Protein AF-A0A2T0Q781-F1 (afdb_monomer)

Foldseek 3Di:
DPPVVVVVVVVVVCVVVVVLVCLVVDQWDFDPVCVVPVDPPDQDVQVRNPRIDGDPNVVVVVVVVVVVVVVVD

Structure (mmCIF, N/CA/C/O backbone):
data_AF-A0A2T0Q781-F1
#
_entry.id   AF-A0A2T0Q781-F1
#
loop_
_atom_site.group_PDB
_atom_site.id
_atom_site.type_symbol
_atom_site.label_atom_id
_atom_site.label_alt_id
_atom_site.label_comp_id
_atom_site.label_asym_id
_atom_site.label_entity_id
_atom_site.label_seq_id
_atom_site.pdbx_PDB_ins_code
_atom_site.Cartn_x
_atom_site.Cartn_y
_atom_site.Cartn_z
_atom_site.occupancy
_atom_site.B_iso_or_equiv
_atom_site.auth_seq_id
_atom_site.auth_comp_id
_atom_site.auth_asym_id
_atom_site.auth_atom_id
_atom_site.pdbx_PDB_model_num
ATOM 1 N N . MET A 1 1 ? 19.942 -2.879 -28.960 1.00 69.12 1 MET A N 1
ATOM 2 C CA . MET A 1 1 ? 19.407 -3.104 -27.600 1.00 69.12 1 MET A CA 1
ATOM 3 C C . MET A 1 1 ? 19.803 -1.887 -26.787 1.00 69.12 1 MET A C 1
ATOM 5 O O . MET A 1 1 ? 20.961 -1.804 -26.401 1.00 69.12 1 MET A O 1
ATOM 9 N N . ASP A 1 2 ? 18.920 -0.904 -26.626 1.00 90.00 2 ASP A N 1
ATOM 10 C CA . ASP A 1 2 ? 19.278 0.341 -25.942 1.00 9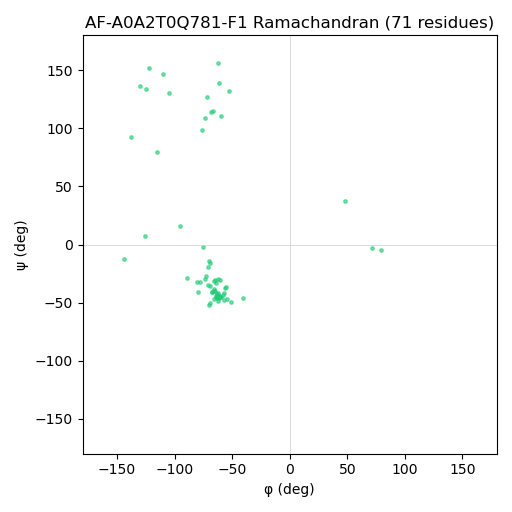0.00 2 ASP A CA 1
ATOM 11 C C . ASP A 1 2 ? 19.519 0.078 -24.449 1.00 90.00 2 ASP A C 1
ATOM 13 O O . ASP A 1 2 ? 18.579 -0.279 -23.731 1.00 90.00 2 ASP A O 1
ATOM 17 N N . PRO A 1 3 ? 20.758 0.235 -23.948 1.00 90.56 3 PRO A N 1
ATOM 18 C CA . PRO A 1 3 ? 21.095 -0.104 -22.566 1.00 90.56 3 PRO A CA 1
ATOM 19 C C . PRO A 1 3 ? 20.269 0.710 -21.559 1.00 90.56 3 PRO A C 1
ATOM 21 O O . PRO A 1 3 ? 19.895 0.201 -20.503 1.00 90.56 3 PRO A O 1
ATOM 24 N N . PHE A 1 4 ? 19.895 1.939 -21.921 1.00 95.00 4 PHE A N 1
ATOM 25 C CA . PHE A 1 4 ? 19.006 2.791 -21.132 1.00 95.00 4 PHE A CA 1
ATOM 26 C C . PHE A 1 4 ? 17.579 2.243 -21.027 1.00 95.00 4 PHE A C 1
ATOM 28 O O . PHE A 1 4 ? 16.977 2.318 -19.957 1.00 95.00 4 PHE A O 1
ATOM 35 N N . ALA A 1 5 ? 17.043 1.658 -22.101 1.00 95.88 5 ALA A N 1
ATOM 36 C CA . ALA A 1 5 ? 15.701 1.080 -22.089 1.00 95.88 5 ALA A CA 1
ATOM 37 C C . ALA A 1 5 ? 15.637 -0.154 -21.178 1.00 95.88 5 ALA A C 1
ATOM 39 O O . ALA A 1 5 ? 14.692 -0.302 -20.403 1.00 95.88 5 ALA A O 1
ATOM 40 N N . LEU A 1 6 ? 16.670 -1.002 -21.215 1.00 96.25 6 LEU A N 1
ATOM 41 C CA . LEU A 1 6 ? 16.777 -2.168 -20.333 1.00 96.25 6 LEU A CA 1
ATOM 42 C C . LEU A 1 6 ? 16.897 -1.762 -18.860 1.00 96.25 6 LEU A C 1
ATOM 44 O O . LEU A 1 6 ? 16.202 -2.322 -18.014 1.00 96.25 6 LEU A O 1
ATOM 48 N N . LEU A 1 7 ? 17.727 -0.759 -18.557 1.00 96.81 7 LEU A N 1
ATOM 49 C CA . LEU A 1 7 ? 17.855 -0.203 -17.207 1.00 96.81 7 LEU A CA 1
ATOM 50 C C . LEU A 1 7 ? 16.528 0.360 -16.688 1.00 96.81 7 LEU A C 1
ATOM 52 O O . LEU A 1 7 ? 16.135 0.066 -15.558 1.00 96.81 7 LEU A O 1
ATOM 56 N N . LEU A 1 8 ? 15.811 1.123 -17.517 1.00 97.19 8 LEU A N 1
ATOM 57 C CA . LEU A 1 8 ? 14.512 1.683 -17.152 1.00 97.19 8 LEU A CA 1
ATOM 58 C C . LEU A 1 8 ? 13.475 0.583 -16.886 1.00 97.19 8 LEU A C 1
ATOM 60 O O . LEU A 1 8 ? 12.774 0.626 -15.873 1.00 97.19 8 LEU A O 1
ATOM 64 N N . ALA A 1 9 ? 13.401 -0.424 -17.760 1.00 97.00 9 ALA A N 1
ATOM 65 C CA . ALA A 1 9 ? 12.492 -1.553 -17.595 1.00 97.00 9 ALA A CA 1
ATOM 66 C C . ALA A 1 9 ? 12.797 -2.349 -16.315 1.00 97.00 9 ALA A C 1
ATOM 68 O O . ALA A 1 9 ? 11.882 -2.666 -15.553 1.00 97.00 9 ALA A O 1
ATOM 69 N N . ALA A 1 10 ? 14.076 -2.616 -16.035 1.00 97.12 10 ALA A N 1
ATOM 70 C CA . ALA A 1 10 ? 14.503 -3.306 -14.821 1.00 97.12 10 ALA A CA 1
ATOM 71 C C . ALA A 1 10 ? 14.162 -2.506 -13.553 1.00 97.12 10 ALA A C 1
ATOM 73 O O . ALA A 1 10 ? 13.654 -3.078 -12.588 1.00 97.12 10 ALA A O 1
ATOM 74 N N . ALA A 1 11 ? 14.370 -1.186 -13.558 1.00 97.19 11 ALA A N 1
ATOM 75 C CA . ALA A 1 11 ? 14.021 -0.321 -12.432 1.00 97.19 11 ALA A CA 1
ATOM 76 C C . ALA A 1 11 ? 12.506 -0.312 -12.163 1.00 97.19 11 ALA A C 1
ATOM 78 O O . ALA A 1 11 ? 12.072 -0.478 -11.021 1.00 97.19 11 ALA A O 1
ATOM 79 N N . LEU A 1 12 ? 11.689 -0.186 -13.214 1.00 97.56 12 LEU A N 1
ATOM 80 C CA . LEU A 1 12 ? 10.228 -0.252 -13.112 1.00 97.56 12 LEU A CA 1
ATOM 81 C C . LEU A 1 12 ? 9.755 -1.610 -12.584 1.00 97.56 12 LEU A C 1
ATOM 83 O O . LEU A 1 12 ? 8.900 -1.663 -11.695 1.00 97.56 12 LEU A O 1
ATOM 87 N N . ALA A 1 13 ? 10.328 -2.703 -13.090 1.00 96.56 13 ALA A N 1
ATOM 88 C CA . ALA A 1 13 ? 10.030 -4.047 -12.615 1.00 96.56 13 ALA A CA 1
ATOM 89 C C . ALA A 1 13 ? 10.396 -4.208 -11.133 1.00 96.56 13 ALA A C 1
ATOM 91 O O . ALA A 1 13 ? 9.569 -4.677 -10.354 1.00 96.56 13 ALA A O 1
ATOM 92 N N . ALA A 1 14 ? 11.580 -3.752 -10.715 1.00 97.19 14 ALA A N 1
ATOM 93 C CA . ALA A 1 14 ? 12.021 -3.824 -9.325 1.00 97.19 14 ALA A CA 1
ATOM 94 C C . ALA A 1 14 ? 11.084 -3.053 -8.380 1.00 97.19 14 ALA A C 1
ATOM 96 O O . ALA A 1 14 ? 10.668 -3.593 -7.354 1.00 97.19 14 ALA A O 1
ATOM 97 N N . VAL A 1 15 ? 10.683 -1.828 -8.741 1.00 96.19 15 VAL A N 1
ATOM 98 C CA . VAL A 1 15 ? 9.730 -1.029 -7.947 1.00 96.19 15 VAL A CA 1
ATOM 99 C C . VAL A 1 15 ? 8.364 -1.714 -7.872 1.00 96.19 15 VAL A C 1
ATOM 101 O O . VAL A 1 15 ? 7.767 -1.798 -6.796 1.00 96.19 15 VAL A O 1
ATOM 104 N N . THR A 1 16 ? 7.879 -2.242 -8.995 1.00 92.75 16 THR A N 1
ATOM 105 C CA . THR A 1 16 ? 6.567 -2.897 -9.080 1.00 92.75 16 THR A CA 1
ATOM 106 C C . THR A 1 16 ? 6.534 -4.182 -8.253 1.00 92.75 16 THR A C 1
ATOM 108 O O . THR A 1 16 ? 5.622 -4.381 -7.448 1.00 92.75 16 THR A O 1
ATOM 111 N N . LEU A 1 17 ? 7.556 -5.029 -8.393 1.00 91.56 17 LEU A N 1
ATOM 112 C CA . LEU A 1 17 ? 7.692 -6.276 -7.642 1.00 91.56 17 LEU A CA 1
ATOM 113 C C . LEU A 1 17 ? 7.929 -6.012 -6.153 1.00 91.56 17 LEU A C 1
ATOM 115 O O . LEU A 1 17 ? 7.311 -6.668 -5.316 1.00 91.56 17 LEU A O 1
ATOM 119 N N . GLY A 1 18 ? 8.744 -5.015 -5.803 1.00 90.94 18 GLY A N 1
ATOM 120 C CA . GLY A 1 18 ? 8.958 -4.607 -4.415 1.00 90.94 18 GLY A CA 1
ATOM 121 C C . GLY A 1 18 ? 7.665 -4.131 -3.751 1.00 90.94 18 GLY A C 1
ATOM 122 O O . GLY A 1 18 ? 7.326 -4.564 -2.648 1.00 90.94 18 GLY A O 1
ATOM 123 N N . TYR A 1 19 ? 6.878 -3.304 -4.445 1.00 85.62 19 TYR A N 1
ATOM 124 C CA . TYR A 1 19 ? 5.567 -2.884 -3.952 1.00 85.62 19 TYR A CA 1
ATOM 125 C C . TYR A 1 19 ? 4.605 -4.069 -3.793 1.00 85.62 19 TYR A C 1
ATOM 127 O O . TYR A 1 19 ? 3.893 -4.150 -2.786 1.00 85.62 19 TYR A O 1
ATOM 135 N N . ALA A 1 20 ? 4.600 -5.002 -4.750 1.00 83.19 20 ALA A N 1
ATOM 136 C CA . ALA A 1 20 ? 3.787 -6.212 -4.683 1.00 83.19 20 ALA A CA 1
ATOM 137 C C . ALA A 1 20 ? 4.176 -7.096 -3.484 1.00 83.19 20 ALA A C 1
ATOM 139 O O . ALA A 1 20 ? 3.289 -7.522 -2.742 1.00 83.19 20 ALA A O 1
ATOM 140 N N . ALA A 1 21 ? 5.476 -7.287 -3.235 1.00 85.38 21 ALA A N 1
ATOM 141 C CA . ALA A 1 21 ? 6.002 -8.058 -2.109 1.00 85.38 21 ALA A CA 1
ATOM 142 C C . ALA A 1 21 ? 5.640 -7.434 -0.750 1.00 85.38 21 ALA A C 1
A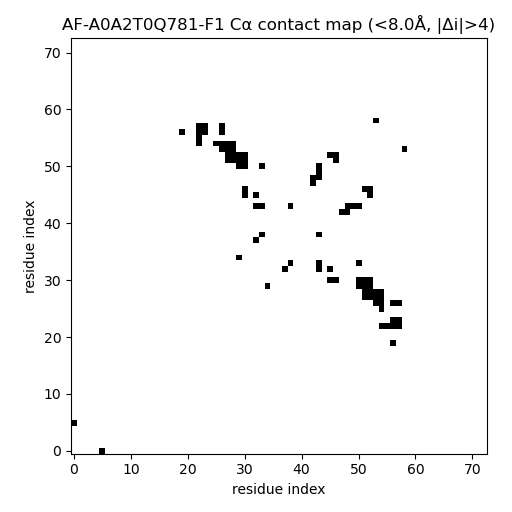TOM 144 O O . ALA A 1 21 ? 5.183 -8.121 0.162 1.00 85.38 21 ALA A O 1
ATOM 145 N N . VAL A 1 22 ? 5.756 -6.110 -0.603 1.00 84.12 22 VAL A N 1
ATOM 146 C CA . VAL A 1 22 ? 5.313 -5.426 0.625 1.00 84.12 22 VAL A CA 1
ATOM 147 C C . VAL A 1 22 ? 3.796 -5.540 0.793 1.00 84.12 22 VAL A C 1
ATOM 149 O O . VAL A 1 22 ? 3.298 -5.730 1.904 1.00 84.12 22 VAL A O 1
ATOM 152 N N . CYS A 1 23 ? 3.035 -5.421 -0.299 1.00 81.06 23 CYS A N 1
ATOM 153 C CA . CYS A 1 23 ? 1.585 -5.569 -0.255 1.00 81.06 23 CYS A CA 1
ATOM 154 C C . CYS A 1 23 ? 1.137 -6.983 0.117 1.00 81.06 23 CYS A C 1
ATOM 156 O O . CYS A 1 23 ? 0.084 -7.097 0.742 1.00 81.06 23 CYS A O 1
ATOM 158 N N . SER A 1 24 ? 1.892 -8.025 -0.239 1.00 77.56 24 SER A N 1
ATOM 159 C CA . SER A 1 24 ? 1.594 -9.405 0.152 1.00 77.56 24 SER A CA 1
ATOM 160 C C . SER A 1 24 ? 2.036 -9.707 1.587 1.00 77.56 24 SER A C 1
ATOM 162 O O . SER A 1 24 ? 1.258 -10.302 2.331 1.00 77.56 24 SER A O 1
ATOM 164 N N . ALA A 1 25 ? 3.205 -9.229 2.025 1.00 81.31 25 ALA A N 1
ATOM 165 C CA . ALA A 1 25 ? 3.710 -9.462 3.381 1.00 81.31 25 ALA A CA 1
ATOM 166 C C . ALA A 1 25 ? 2.937 -8.691 4.469 1.00 81.31 25 ALA A C 1
ATOM 168 O O . ALA A 1 25 ? 2.741 -9.201 5.570 1.00 81.31 25 ALA A O 1
ATOM 169 N N . ALA A 1 26 ? 2.465 -7.472 4.173 1.00 81.44 26 ALA A N 1
ATOM 170 C CA . ALA A 1 26 ? 1.760 -6.609 5.125 1.00 81.44 26 ALA A CA 1
ATOM 171 C C . ALA A 1 26 ? 0.294 -6.363 4.703 1.00 81.44 26 ALA A C 1
ATOM 173 O O . ALA A 1 26 ? -0.024 -5.292 4.169 1.00 81.44 26 ALA A O 1
ATOM 174 N N . PRO A 1 27 ? -0.629 -7.314 4.958 1.00 78.38 27 PRO A N 1
ATOM 175 C CA . PRO A 1 27 ? -2.032 -7.213 4.547 1.00 78.38 27 PRO A CA 1
ATOM 176 C C . PRO A 1 27 ? -2.747 -5.972 5.060 1.00 78.38 27 PRO A C 1
ATOM 178 O O . PRO A 1 27 ? -3.580 -5.389 4.359 1.00 78.38 27 PRO A O 1
ATOM 181 N N . PHE A 1 28 ? -2.434 -5.567 6.285 1.00 85.25 28 PHE A N 1
ATOM 182 C CA . PHE A 1 28 ? -3.172 -4.544 7.002 1.00 85.25 28 PHE A CA 1
ATOM 183 C C . PHE A 1 28 ? -2.395 -3.229 7.022 1.00 85.25 28 PHE A C 1
ATOM 185 O O . PHE A 1 28 ? -1.216 -3.171 7.360 1.00 85.25 28 PHE A O 1
ATOM 192 N N . ALA A 1 29 ? -3.073 -2.149 6.655 1.00 85.25 29 ALA A N 1
ATOM 193 C CA . ALA A 1 29 ? -2.616 -0.784 6.847 1.00 85.25 29 ALA A CA 1
ATOM 194 C C . ALA A 1 29 ? -3.478 -0.106 7.924 1.00 85.25 29 ALA A C 1
ATOM 196 O O . ALA A 1 29 ? -4.679 -0.375 7.995 1.00 85.25 29 ALA A O 1
ATOM 197 N N . PRO A 1 30 ? -2.924 0.802 8.741 1.00 87.25 30 PRO A N 1
ATOM 198 C CA . PRO A 1 30 ? -3.711 1.530 9.727 1.00 87.25 30 PRO A CA 1
ATOM 199 C C . PRO A 1 30 ? -4.801 2.366 9.047 1.00 87.25 30 PRO A C 1
ATOM 201 O O . PRO A 1 30 ? -4.590 3.004 8.008 1.00 87.25 30 PRO A O 1
ATOM 204 N N . CYS A 1 31 ? -5.995 2.378 9.638 1.00 87.56 31 CYS A N 1
ATOM 205 C CA . CYS A 1 31 ? -7.097 3.179 9.130 1.00 87.56 31 CYS A CA 1
ATOM 206 C C . CYS A 1 31 ? -6.774 4.672 9.287 1.00 87.56 31 CYS A C 1
ATOM 208 O O . CYS A 1 31 ? -6.694 5.189 10.402 1.00 87.56 31 CYS A O 1
ATOM 210 N N . ARG A 1 32 ? -6.637 5.391 8.163 1.00 85.62 32 ARG A N 1
ATOM 211 C CA . ARG A 1 32 ? -6.321 6.833 8.160 1.00 85.62 32 ARG A CA 1
ATOM 212 C C . ARG A 1 32 ? -7.314 7.660 8.986 1.00 85.62 32 ARG A C 1
ATOM 214 O O . ARG A 1 32 ? -6.897 8.580 9.675 1.00 85.62 32 ARG A O 1
ATOM 221 N N . ALA A 1 33 ? -8.598 7.293 8.961 1.00 81.69 33 ALA A N 1
ATOM 222 C CA . ALA A 1 33 ? -9.647 7.970 9.725 1.00 81.69 33 ALA A CA 1
ATOM 223 C C . ALA A 1 33 ? -9.522 7.748 11.244 1.00 81.69 33 ALA A C 1
ATOM 225 O O . ALA A 1 33 ? -9.792 8.658 12.022 1.00 81.69 33 ALA A O 1
ATOM 226 N N . CYS A 1 34 ? -9.087 6.557 11.668 1.00 84.62 34 CYS A N 1
ATOM 227 C CA . CYS A 1 34 ? -8.826 6.260 13.080 1.00 84.62 34 CYS A CA 1
ATOM 228 C C . CYS A 1 34 ? -7.542 6.927 13.579 1.00 84.62 34 CYS A C 1
ATOM 230 O O . CYS A 1 34 ? -7.463 7.261 14.756 1.00 84.62 34 CYS A O 1
ATOM 232 N N . ARG A 1 35 ? -6.556 7.131 12.693 1.00 81.81 35 ARG A N 1
ATOM 233 C CA . ARG A 1 35 ? -5.265 7.739 13.040 1.00 81.81 35 ARG A CA 1
ATOM 234 C C . ARG A 1 35 ? -5.400 9.203 13.458 1.00 81.81 35 ARG A C 1
ATOM 236 O O . ARG A 1 35 ? -4.724 9.626 14.383 1.00 81.81 35 ARG A O 1
ATOM 243 N N . THR A 1 36 ? -6.251 9.971 12.779 1.00 77.56 36 THR A N 1
ATOM 244 C CA . THR A 1 36 ? -6.432 11.409 13.047 1.00 77.56 36 THR A CA 1
ATOM 245 C C . THR A 1 36 ? -7.500 11.704 14.094 1.00 77.56 36 THR A C 1
ATOM 247 O O . THR A 1 36 ? -7.409 12.712 14.787 1.00 77.56 36 THR A O 1
ATOM 250 N N . LYS A 1 37 ? -8.517 10.847 14.231 1.00 72.81 37 LYS A N 1
ATOM 251 C CA . LYS A 1 37 ? -9.550 10.969 15.268 1.00 72.81 37 LYS A CA 1
ATOM 252 C C . LYS A 1 37 ? -9.850 9.592 15.864 1.00 72.81 37 LYS A C 1
ATOM 254 O O . LYS A 1 37 ? -10.727 8.897 15.340 1.00 72.81 37 LYS A O 1
ATOM 259 N N . PRO A 1 38 ? -9.179 9.189 16.959 1.00 64.88 38 PRO A N 1
ATOM 260 C CA . PRO A 1 38 ? -9.551 7.975 17.674 1.00 64.88 38 PRO A CA 1
ATOM 261 C C . PRO A 1 38 ? -11.000 8.118 18.164 1.00 64.88 38 PRO A C 1
ATOM 263 O O . PRO A 1 38 ? -11.333 8.969 18.992 1.00 64.88 38 PRO A O 1
ATOM 266 N N . ARG A 1 39 ? -11.914 7.339 17.577 1.00 63.16 39 ARG A N 1
ATOM 267 C CA . ARG A 1 39 ? -13.348 7.398 17.889 1.00 63.16 39 ARG A CA 1
ATOM 268 C C . ARG A 1 39 ? -13.579 6.766 19.267 1.00 63.16 39 ARG A C 1
ATOM 270 O O . ARG A 1 39 ? -13.523 5.553 19.391 1.00 63.16 39 ARG A O 1
ATOM 277 N N . LYS A 1 40 ? -13.898 7.581 20.281 1.00 61.41 40 LYS A N 1
ATOM 278 C CA . LYS A 1 40 ? -14.156 7.126 21.666 1.00 61.41 40 LYS A CA 1
ATOM 279 C C . LYS A 1 40 ? -15.467 6.340 21.874 1.00 61.41 40 LYS A C 1
ATOM 281 O O . LYS A 1 40 ? -15.596 5.691 22.900 1.00 61.41 40 LYS A O 1
ATOM 286 N N . ARG A 1 41 ? -16.465 6.436 20.975 1.00 64.12 41 ARG A N 1
ATOM 287 C CA . ARG A 1 41 ? -17.821 5.870 21.218 1.00 64.12 41 ARG A CA 1
ATOM 288 C C . ARG A 1 41 ? -18.556 5.263 20.011 1.00 64.12 41 ARG A C 1
ATOM 290 O O . ARG A 1 41 ? -19.581 4.626 20.203 1.00 64.12 41 ARG A O 1
ATOM 297 N N . ARG A 1 42 ? -18.096 5.469 18.768 1.00 70.75 42 ARG A N 1
ATOM 298 C CA . ARG A 1 42 ? -18.761 4.935 17.558 1.00 70.75 42 ARG A CA 1
ATOM 299 C C . ARG A 1 42 ? -17.788 4.116 16.725 1.00 70.75 42 ARG A C 1
ATOM 301 O O . ARG A 1 42 ? -16.698 4.607 16.426 1.00 70.75 42 ARG A O 1
ATOM 308 N N . LEU A 1 43 ? -18.232 2.938 16.288 1.00 81.50 43 LEU A N 1
ATOM 309 C CA . LEU A 1 43 ? -17.502 2.080 15.360 1.00 81.50 43 LEU A CA 1
ATOM 310 C C . LEU A 1 43 ? -17.109 2.883 14.109 1.00 81.50 43 LEU A C 1
ATOM 312 O O . LEU A 1 43 ? -17.906 3.639 13.537 1.00 81.50 43 LEU A O 1
ATOM 316 N N . CYS A 1 44 ? -15.847 2.781 13.708 1.00 84.38 44 CYS A N 1
ATOM 317 C CA . CYS A 1 44 ? -15.366 3.464 12.520 1.00 84.38 44 CYS A CA 1
ATOM 318 C C . CYS A 1 44 ? -15.849 2.704 11.280 1.00 84.38 44 CYS A C 1
ATOM 320 O O . CYS A 1 44 ? -15.211 1.736 10.889 1.00 84.38 44 CYS A O 1
ATOM 322 N N . ARG A 1 45 ? -16.943 3.159 10.647 1.00 82.94 45 ARG A N 1
ATOM 323 C CA . ARG A 1 45 ? -17.502 2.568 9.410 1.00 82.94 45 ARG A CA 1
ATOM 324 C C . ARG A 1 45 ? -16.450 2.140 8.366 1.00 82.94 45 ARG A C 1
ATOM 326 O O . ARG A 1 45 ? -16.552 1.031 7.862 1.00 82.94 45 ARG A O 1
ATOM 333 N N . PRO A 1 46 ? -15.421 2.949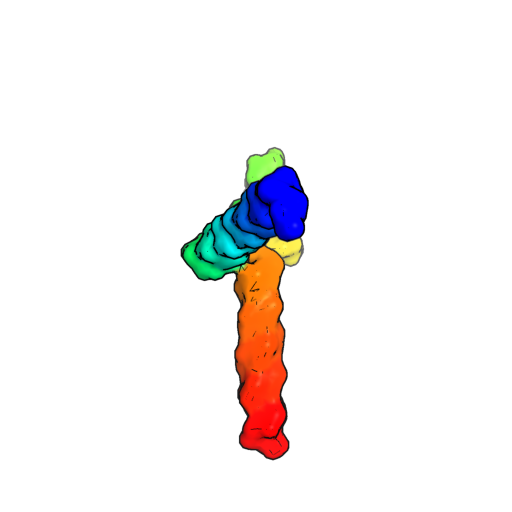 8.034 1.00 80.75 46 PRO A N 1
ATOM 334 C CA . PRO A 1 46 ? -14.461 2.562 6.998 1.00 80.75 46 PRO A CA 1
ATOM 335 C C . PRO A 1 46 ? -13.496 1.411 7.338 1.00 80.75 46 PRO A C 1
ATOM 337 O O . PRO A 1 46 ? -12.833 0.935 6.414 1.00 80.75 46 PRO A O 1
ATOM 340 N N . CYS A 1 47 ? -13.353 1.010 8.603 1.00 86.56 47 CYS A N 1
ATOM 341 C CA . CYS A 1 47 ? -12.592 -0.181 9.022 1.00 86.56 47 CYS A CA 1
ATOM 342 C C . CYS A 1 47 ? -13.419 -1.142 9.890 1.00 86.56 47 CYS A C 1
ATOM 344 O O . CYS A 1 47 ? -12.866 -2.070 10.473 1.00 86.56 47 CYS A O 1
ATOM 346 N N . ASP A 1 48 ? -14.713 -0.870 10.026 1.00 85.75 48 ASP A N 1
ATOM 347 C CA . ASP A 1 48 ? -15.646 -1.567 10.908 1.00 85.75 48 ASP A CA 1
ATOM 348 C C . ASP A 1 48 ? -15.129 -1.757 12.348 1.00 85.75 48 ASP A C 1
ATOM 350 O O . ASP A 1 48 ? -15.292 -2.789 12.983 1.00 85.75 48 ASP A O 1
ATOM 354 N N . GLY A 1 49 ? -14.420 -0.747 12.867 1.00 84.06 49 GLY A N 1
ATOM 355 C CA . GLY A 1 49 ? -13.900 -0.756 14.241 1.00 84.06 49 GLY A CA 1
ATOM 356 C C . GLY A 1 49 ? -12.620 -1.559 14.475 1.00 84.06 49 GLY A C 1
ATOM 357 O O . GLY A 1 49 ? -12.038 -1.432 15.544 1.00 84.06 49 GLY A O 1
ATOM 358 N N . THR A 1 50 ? -12.105 -2.276 13.476 1.00 86.06 50 THR A N 1
ATOM 359 C CA . THR A 1 50 ? -10.836 -3.029 13.589 1.00 86.06 50 THR A CA 1
ATOM 360 C C . THR A 1 50 ? -9.595 -2.136 13.696 1.0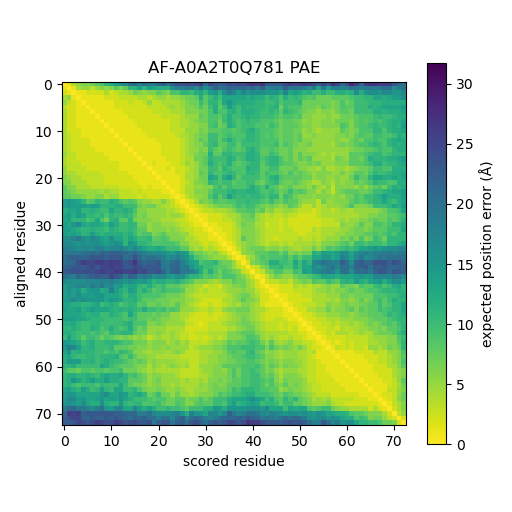0 86.06 50 THR A C 1
ATOM 362 O O . THR A 1 50 ? -8.508 -2.602 14.018 1.00 86.06 50 THR A O 1
ATOM 365 N N . GLY A 1 51 ? -9.714 -0.848 13.353 1.00 87.06 51 GLY A N 1
ATOM 366 C CA . GLY A 1 51 ? -8.575 0.077 13.274 1.00 87.06 51 GLY A CA 1
ATOM 367 C C . GLY A 1 51 ? -7.637 -0.181 12.086 1.00 87.06 51 GLY A C 1
ATOM 368 O O . GLY A 1 51 ? -6.732 0.617 11.832 1.00 87.06 51 GLY A O 1
ATOM 369 N N . LEU A 1 52 ? -7.898 -1.226 11.298 1.00 86.88 52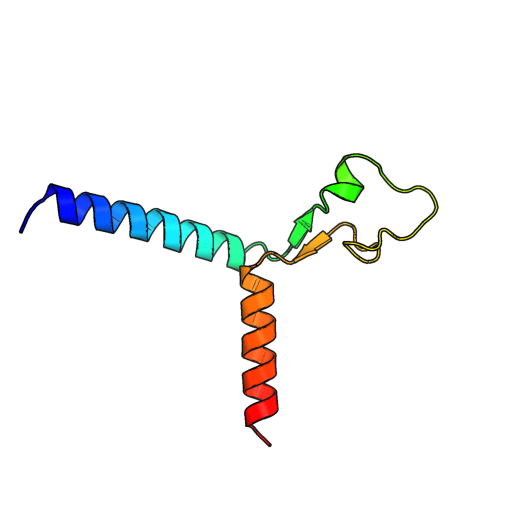 LEU A N 1
ATOM 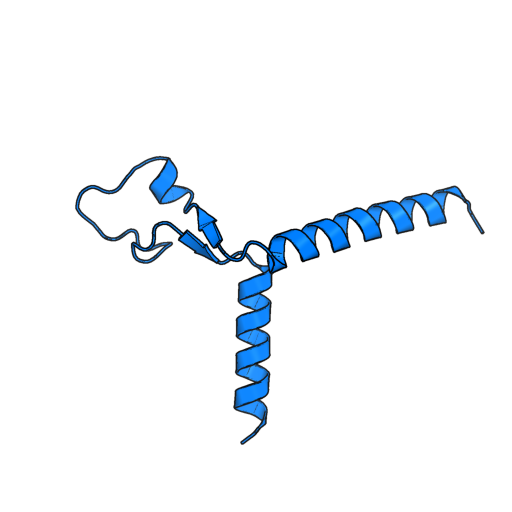370 C CA . LEU A 1 52 ? -7.065 -1.696 10.199 1.00 86.88 52 LEU A CA 1
ATOM 371 C C . LEU A 1 52 ? -7.850 -1.698 8.881 1.00 86.88 52 LEU A C 1
ATOM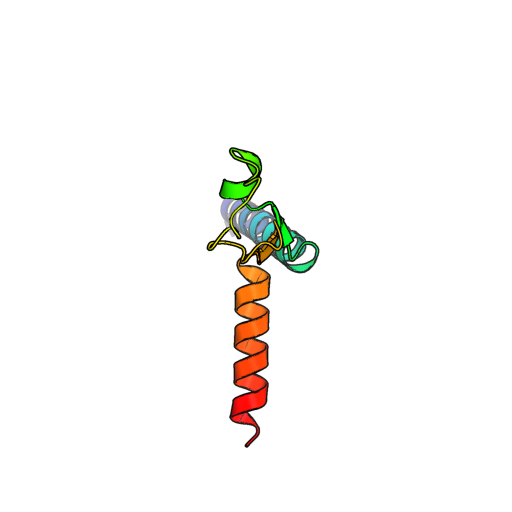 373 O O . LEU A 1 52 ? -9.071 -1.808 8.840 1.00 86.88 52 LEU A O 1
ATOM 377 N N . ARG A 1 53 ? -7.147 -1.539 7.764 1.00 87.81 53 ARG A N 1
ATOM 378 C CA . ARG A 1 53 ? -7.696 -1.614 6.409 1.00 87.81 53 ARG A CA 1
ATOM 379 C C . ARG A 1 53 ? -6.853 -2.551 5.567 1.00 87.81 53 ARG A C 1
ATOM 381 O O . ARG A 1 53 ? -5.630 -2.466 5.582 1.00 87.81 53 ARG A O 1
ATOM 388 N N . LEU A 1 54 ? -7.514 -3.397 4.786 1.00 85.50 54 LEU A N 1
ATOM 389 C CA . LEU A 1 54 ? -6.837 -4.324 3.890 1.00 85.50 54 LEU A CA 1
ATOM 390 C C . LEU A 1 54 ? -6.222 -3.571 2.695 1.00 85.50 54 LEU A C 1
ATOM 392 O O . LEU A 1 54 ? -6.916 -2.809 1.996 1.00 85.50 54 LEU A O 1
ATOM 396 N N . ARG A 1 55 ? -4.923 -3.780 2.452 1.00 85.25 55 ARG A N 1
ATOM 397 C CA . ARG A 1 55 ? -4.224 -3.269 1.264 1.00 85.25 55 ARG A CA 1
ATOM 398 C C . ARG A 1 55 ? -4.830 -3.862 -0.012 1.00 85.25 55 ARG A C 1
ATOM 400 O O . ARG A 1 55 ? -5.456 -4.921 0.016 1.00 85.25 55 ARG A O 1
ATOM 407 N N . MET A 1 56 ? -4.656 -3.161 -1.135 1.00 82.31 56 MET A N 1
ATOM 408 C CA . MET A 1 56 ? -5.248 -3.559 -2.421 1.00 82.31 56 MET A CA 1
ATOM 409 C C . MET A 1 56 ? -4.824 -4.968 -2.846 1.00 82.31 56 MET A C 1
ATOM 411 O O . MET A 1 56 ? -5.686 -5.746 -3.238 1.00 82.31 56 MET A O 1
ATOM 415 N N . GLY A 1 57 ? -3.547 -5.331 -2.669 1.00 79.50 57 GLY A N 1
ATOM 416 C CA . GLY A 1 57 ? -3.050 -6.667 -3.021 1.00 79.50 57 GLY A CA 1
ATOM 417 C C . GLY A 1 57 ? -3.855 -7.792 -2.366 1.00 79.50 57 GLY A C 1
ATOM 418 O O . GLY A 1 57 ? -4.329 -8.699 -3.043 1.00 79.50 57 GLY A O 1
ATOM 419 N N . TRP A 1 58 ? -4.132 -7.676 -1.067 1.00 86.81 58 TRP A N 1
ATOM 420 C CA . TRP A 1 58 ? -4.934 -8.671 -0.354 1.00 86.81 58 TRP A CA 1
ATOM 421 C C . TRP A 1 58 ? -6.423 -8.637 -0.692 1.00 86.81 58 TRP A C 1
ATOM 423 O O . TRP A 1 58 ? -7.086 -9.670 -0.600 1.00 86.81 58 TRP A O 1
ATOM 433 N N . ARG A 1 59 ? -6.973 -7.487 -1.104 1.00 83.88 59 ARG A N 1
ATOM 434 C CA . ARG A 1 59 ? -8.340 -7.442 -1.648 1.00 83.88 59 ARG A CA 1
ATOM 435 C C . ARG A 1 59 ? -8.437 -8.231 -2.947 1.00 83.88 59 ARG A C 1
ATOM 437 O O . ARG A 1 59 ? -9.366 -9.021 -3.079 1.00 83.88 59 ARG A O 1
ATOM 444 N N . VAL A 1 60 ? -7.466 -8.058 -3.846 1.00 83.31 60 VAL A N 1
ATOM 445 C CA . VAL A 1 60 ? -7.381 -8.817 -5.101 1.00 83.31 60 VAL A CA 1
ATOM 446 C C . VAL A 1 60 ? -7.203 -10.301 -4.804 1.00 83.31 60 VAL A C 1
ATOM 448 O O . VAL A 1 60 ? -7.986 -11.102 -5.298 1.00 83.31 60 VAL A O 1
ATOM 451 N N . TRP A 1 61 ? -6.275 -10.674 -3.919 1.00 83.62 61 TRP A N 1
ATOM 452 C CA . TRP A 1 61 ? -6.082 -12.073 -3.523 1.00 83.62 61 TRP A CA 1
ATOM 453 C C . TRP A 1 61 ? -7.360 -12.706 -2.964 1.00 83.62 61 TRP A C 1
ATOM 455 O O . TRP A 1 61 ? -7.765 -13.782 -3.394 1.00 83.62 61 TRP A O 1
ATOM 465 N N . ASN A 1 62 ? -8.048 -12.026 -2.041 1.00 86.94 62 ASN A N 1
ATOM 466 C CA . ASN A 1 62 ? -9.317 -12.519 -1.509 1.00 86.94 62 ASN A CA 1
ATOM 467 C C . ASN A 1 62 ? -10.410 -12.608 -2.578 1.00 86.94 62 ASN A C 1
ATOM 469 O O . ASN A 1 62 ? -11.269 -13.478 -2.474 1.00 86.94 62 ASN A O 1
ATOM 473 N N . HIS A 1 63 ? -10.413 -11.712 -3.564 1.00 86.3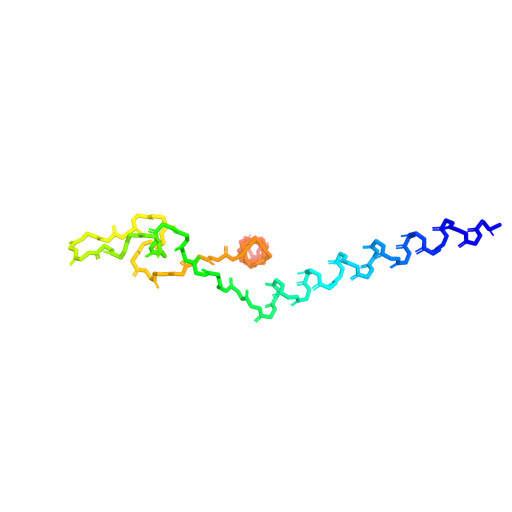1 63 HIS A N 1
ATOM 474 C CA . HIS A 1 63 ? -11.355 -11.756 -4.676 1.00 86.31 63 HIS A CA 1
ATOM 475 C C . HIS A 1 63 ? -11.069 -12.949 -5.598 1.00 86.31 63 HIS A C 1
ATOM 477 O O . HIS A 1 63 ? -11.958 -13.766 -5.808 1.00 86.31 63 HIS A O 1
ATOM 483 N N . VAL A 1 64 ? -9.817 -13.128 -6.031 1.00 86.62 64 VAL A N 1
ATOM 484 C CA . VAL A 1 64 ? -9.374 -14.279 -6.839 1.00 86.62 64 VAL A CA 1
ATOM 485 C C . VAL A 1 64 ? -9.641 -15.595 -6.110 1.00 86.62 64 VAL A C 1
ATOM 487 O O . VAL A 1 64 ? -10.181 -16.530 -6.691 1.00 86.62 64 VAL A O 1
ATOM 490 N N . ARG A 1 65 ? -9.350 -15.665 -4.807 1.00 86.44 65 ARG A N 1
ATOM 491 C CA . ARG A 1 65 ? -9.626 -16.853 -3.990 1.00 86.44 65 ARG A CA 1
ATOM 492 C C . ARG A 1 65 ? -11.124 -17.147 -3.860 1.00 86.44 65 ARG A C 1
ATOM 494 O O . ARG A 1 65 ? -11.486 -18.305 -3.690 1.00 86.44 65 ARG A O 1
ATOM 501 N N . ARG A 1 66 ? -11.998 -16.132 -3.882 1.00 88.19 66 ARG A N 1
ATOM 502 C CA . ARG A 1 66 ? -13.459 -16.337 -3.928 1.00 88.19 66 ARG A CA 1
ATOM 503 C C . ARG A 1 66 ? -13.876 -16.882 -5.285 1.00 88.19 66 ARG A C 1
ATOM 505 O O . ARG A 1 66 ? -14.430 -17.969 -5.309 1.00 88.19 66 ARG A O 1
ATOM 512 N N . LEU A 1 67 ? -13.464 -16.226 -6.372 1.00 87.88 67 LEU A N 1
ATOM 513 C CA . LEU A 1 67 ? -13.712 -16.692 -7.738 1.00 87.88 67 LEU A CA 1
ATOM 514 C C . LEU A 1 67 ? -13.287 -18.155 -7.918 1.00 87.88 67 LEU A C 1
ATOM 516 O O . LEU A 1 67 ? -14.088 -18.975 -8.341 1.00 87.88 67 LEU A O 1
ATOM 520 N N . HIS A 1 68 ? -12.075 -18.527 -7.504 1.00 85.31 68 HIS A N 1
ATOM 521 C CA . HIS A 1 68 ? -11.599 -19.908 -7.621 1.00 85.31 68 HIS A CA 1
ATOM 522 C C . HIS A 1 68 ? -12.429 -20.918 -6.805 1.00 85.31 68 HIS A C 1
ATOM 524 O O . HIS A 1 68 ? -12.512 -22.085 -7.176 1.00 85.31 68 HIS A O 1
ATOM 530 N N . ARG A 1 69 ? -13.033 -20.514 -5.679 1.00 85.88 69 ARG A N 1
ATOM 531 C CA . ARG A 1 69 ? -13.957 -21.389 -4.933 1.00 85.88 69 ARG A CA 1
ATOM 532 C C . ARG A 1 69 ? -15.337 -21.463 -5.581 1.00 85.88 69 ARG A C 1
ATOM 534 O O . ARG A 1 69 ? -15.984 -22.498 -5.474 1.00 85.88 69 ARG A O 1
ATOM 541 N N . ASP A 1 70 ? -15.776 -20.381 -6.212 1.00 82.75 70 ASP A N 1
ATOM 542 C CA . ASP A 1 70 ? -17.106 -20.269 -6.808 1.00 82.75 70 ASP A CA 1
ATOM 543 C C . ASP A 1 70 ? -17.168 -20.946 -8.192 1.00 82.75 70 ASP A C 1
ATOM 545 O O . ASP A 1 70 ? -18.179 -21.555 -8.515 1.00 82.75 70 ASP A O 1
ATOM 549 N N . HIS A 1 71 ? -16.073 -20.941 -8.963 1.00 66.06 71 HIS A N 1
ATOM 550 C CA . HIS A 1 71 ? -15.944 -21.652 -10.249 1.00 66.06 71 HIS A CA 1
ATOM 551 C C . HIS A 1 71 ? -15.748 -23.175 -10.119 1.00 66.06 71 HIS A C 1
ATOM 553 O O . HIS A 1 71 ? -15.645 -23.865 -11.128 1.00 66.06 71 HIS A O 1
ATOM 559 N N . GLY A 1 72 ? -15.661 -23.704 -8.896 1.00 60.97 72 GLY A N 1
ATOM 560 C CA . GLY A 1 72 ? -15.536 -25.139 -8.624 1.00 60.97 72 GLY A CA 1
ATOM 561 C C . GLY A 1 72 ? -16.862 -25.853 -8.332 1.00 60.97 72 GLY A C 1
ATOM 562 O O . GLY A 1 72 ? -16.816 -26.934 -7.748 1.00 60.97 72 GLY A 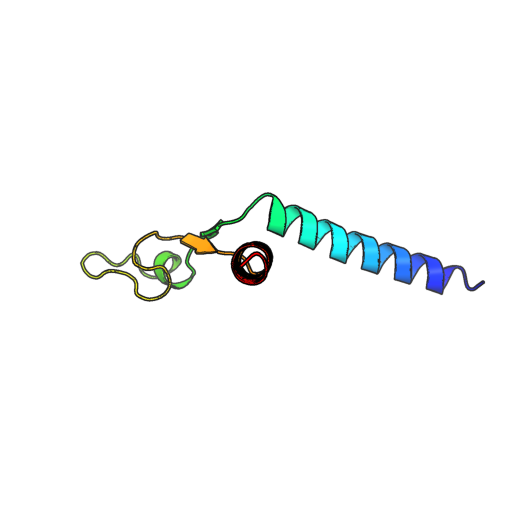O 1
ATOM 563 N N . ARG A 1 73 ? -18.017 -25.246 -8.648 1.00 54.16 73 ARG A N 1
ATOM 564 C CA . ARG A 1 73 ? -19.356 -25.847 -8.510 1.00 54.16 73 ARG A CA 1
ATOM 565 C C . ARG A 1 73 ? -20.069 -25.943 -9.847 1.00 54.16 73 ARG A C 1
ATOM 567 O O . ARG A 1 73 ? -19.922 -24.990 -10.641 1.00 54.16 73 ARG A O 1
#

Radius of gyration: 18.47 Å; Cα contacts (8 Å, |Δi|>4): 46; chains: 1; bounding box: 40×37×49 Å

Organism: NCBI:txid1144618

pLDDT: mean 84.08, std 9.44, range [54.16, 97.56]

Mean predicted aligned error: 8.23 Å

Sequence (73 aa):
MDPFALLLAAALAAVTLGYAAVCSAAPFAPCRACRTKPRKRRLCRPCDGTGLRLRMGWRVWNHVRRLHRDHGR

Solvent-accessible surface area (backbone atoms only — not comparable to full-atom values): 4289 Å² total; per-residue (Å²): 132,62,68,67,59,54,52,51,51,51,52,53,48,51,53,53,51,50,52,50,52,51,28,64,77,46,40,64,41,76,28,70,70,46,72,79,48,73,64,89,86,56,74,42,75,93,37,70,54,69,53,37,33,76,31,67,55,43,51,51,50,56,47,54,56,45,49,62,61,62,74,71,111

Nearest PDB structures (foldseek):
  3ld0-assembly4_b  TM=6.193E-01  e=8.043E-01  Bacillus licheniformis DSM 13 = ATCC 14580
  3lcz-assembly1_C  TM=6.704E-01  e=1.994E+00  Bacillus licheniformis DSM 13 = ATCC 14580

Secondary structure (DSSP, 8-state):
--HHHHHHHHHHHHHHHHHHHHHHH--EEE-HHHHHS--SSS--GGGTTSSEEE-HHHHHHHHHHHHHHHTT-